Protein AF-A0A968F7U1-F1 (afdb_monomer_lite)

Sequence (68 aa):
GRCARILASIMALQAGLPVLDFSILSGPKKADYFAAVQAGMDRDYELMEALFAEIIENSIQASSKQDE

pLDDT: mean 86.94, std 9.84, range [46.19, 95.62]

Radius of gyration: 12.6 Å; chains: 1; bounding box: 29×21×41 Å

Structure (mmCIF, N/CA/C/O backbone):
data_AF-A0A968F7U1-F1
#
_entry.id   AF-A0A968F7U1-F1
#
loop_
_atom_site.group_PDB
_atom_site.id
_atom_site.type_symbol
_atom_site.label_atom_id
_atom_site.label_alt_id
_atom_site.label_comp_id
_atom_site.label_asym_id
_atom_site.label_entity_id
_atom_site.label_seq_id
_atom_site.pdbx_PDB_ins_code
_atom_site.Cartn_x
_atom_site.Cartn_y
_atom_site.Cartn_z
_atom_site.occupancy
_atom_site.B_iso_or_equiv
_atom_site.auth_seq_id
_atom_site.auth_comp_id
_atom_site.auth_asym_id
_atom_site.auth_atom_id
_atom_site.pdbx_PDB_model_num
ATOM 1 N N . GLY A 1 1 ? 4.513 7.300 -3.703 1.00 80.75 1 GLY A N 1
ATOM 2 C CA . GLY A 1 1 ? 4.602 8.776 -3.531 1.00 80.75 1 GLY A CA 1
ATOM 3 C C . GLY A 1 1 ? 3.647 9.272 -2.447 1.00 80.75 1 GLY A C 1
ATOM 4 O O . GLY A 1 1 ? 2.753 8.525 -2.080 1.00 80.75 1 GLY A O 1
ATOM 5 N N . ARG A 1 2 ? 3.813 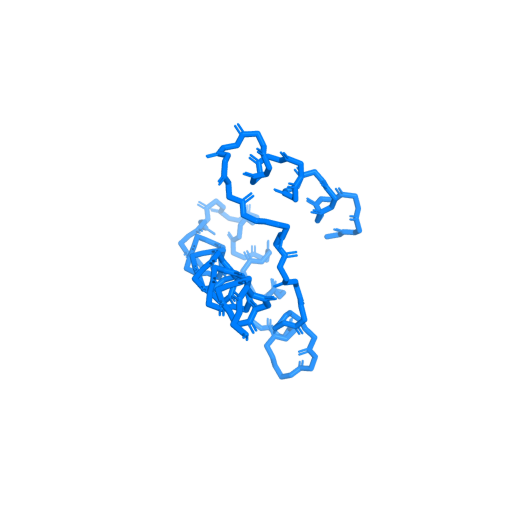10.503 -1.926 1.00 86.06 2 ARG A N 1
ATOM 6 C CA . ARG A 1 2 ? 2.981 11.051 -0.822 1.00 86.06 2 ARG A CA 1
ATOM 7 C C . ARG A 1 2 ? 1.481 11.091 -1.155 1.00 86.06 2 ARG A C 1
ATOM 9 O O . ARG A 1 2 ? 0.697 10.543 -0.393 1.00 86.06 2 ARG A O 1
ATOM 16 N N . CYS A 1 3 ? 1.100 11.635 -2.314 1.00 92.56 3 CYS A N 1
ATOM 17 C CA . CYS A 1 3 ? -0.307 11.694 -2.737 1.00 92.56 3 CYS A CA 1
ATOM 18 C C . CYS A 1 3 ? -0.931 10.303 -2.914 1.00 92.56 3 CYS A C 1
ATOM 20 O O . CYS A 1 3 ? -2.066 10.090 -2.511 1.00 92.56 3 CYS A O 1
ATOM 22 N N . ALA A 1 4 ? -0.172 9.346 -3.456 1.00 90.19 4 ALA A N 1
ATOM 23 C CA . ALA A 1 4 ? -0.647 7.974 -3.633 1.00 90.19 4 ALA A CA 1
ATOM 24 C C . ALA A 1 4 ? -0.996 7.299 -2.295 1.00 90.19 4 ALA A C 1
ATOM 26 O O . ALA A 1 4 ? -1.986 6.586 -2.218 1.00 90.19 4 ALA A O 1
ATOM 27 N N . ARG A 1 5 ? -0.223 7.564 -1.230 1.00 90.44 5 ARG A N 1
ATOM 28 C CA . ARG A 1 5 ? -0.527 7.038 0.112 1.00 90.44 5 ARG A CA 1
ATOM 29 C C . ARG A 1 5 ? -1.799 7.646 0.689 1.00 90.44 5 ARG A C 1
ATOM 31 O O . ARG A 1 5 ? -2.618 6.909 1.208 1.00 90.44 5 ARG A O 1
ATOM 38 N N . ILE A 1 6 ? -1.986 8.960 0.535 1.00 93.38 6 ILE A N 1
ATOM 39 C CA . ILE A 1 6 ? -3.221 9.635 0.966 1.00 93.38 6 ILE A CA 1
ATOM 40 C C . ILE A 1 6 ? -4.428 9.046 0.231 1.00 93.38 6 ILE A C 1
ATOM 42 O O . ILE A 1 6 ? -5.421 8.705 0.863 1.00 93.38 6 ILE A O 1
ATOM 46 N N . LEU A 1 7 ? -4.327 8.883 -1.091 1.00 95.12 7 LEU A N 1
ATOM 47 C CA . LEU A 1 7 ? -5.391 8.278 -1.887 1.00 95.12 7 LEU A CA 1
ATOM 48 C C . LEU A 1 7 ? -5.704 6.852 -1.417 1.00 95.12 7 LEU A C 1
ATOM 50 O O . LEU A 1 7 ? -6.866 6.530 -1.201 1.00 95.12 7 LEU A O 1
ATOM 54 N N . ALA A 1 8 ? -4.680 6.027 -1.195 1.00 93.44 8 ALA A N 1
ATOM 55 C CA . ALA A 1 8 ? -4.857 4.667 -0.700 1.00 93.44 8 ALA A CA 1
ATOM 56 C C . ALA A 1 8 ? -5.502 4.624 0.697 1.00 93.44 8 ALA A C 1
ATOM 58 O O . ALA A 1 8 ? -6.390 3.809 0.927 1.00 93.44 8 ALA A O 1
ATOM 59 N N . SER A 1 9 ? -5.127 5.528 1.609 1.00 93.00 9 SER A N 1
ATOM 60 C CA . SER A 1 9 ? -5.794 5.657 2.912 1.00 93.00 9 SER A CA 1
ATOM 61 C C . SER A 1 9 ? -7.268 6.035 2.768 1.00 93.00 9 SER A C 1
ATOM 63 O O . SER A 1 9 ? -8.102 5.498 3.487 1.00 93.00 9 SER A O 1
ATOM 65 N N . ILE A 1 10 ? -7.611 6.927 1.833 1.00 95.56 10 ILE A N 1
ATOM 66 C CA . ILE A 1 10 ? -9.011 7.288 1.566 1.00 95.56 10 ILE A CA 1
ATOM 67 C C . ILE A 1 10 ? -9.783 6.081 1.021 1.00 95.56 10 ILE A C 1
ATOM 69 O O . ILE A 1 10 ? -10.890 5.821 1.480 1.00 95.56 10 ILE A O 1
ATOM 73 N N . MET A 1 11 ? -9.203 5.326 0.085 1.00 95.62 11 MET A N 1
ATOM 74 C CA . MET A 1 11 ? -9.824 4.110 -0.453 1.00 95.62 11 MET A CA 1
ATOM 75 C C . MET A 1 11 ? -10.055 3.057 0.638 1.00 95.62 11 MET A C 1
ATOM 77 O O . MET A 1 11 ? -11.118 2.445 0.674 1.00 95.62 11 MET A O 1
ATOM 81 N N . ALA A 1 12 ? -9.098 2.881 1.553 1.00 94.31 12 ALA A N 1
ATOM 82 C CA . ALA A 1 12 ? -9.247 1.984 2.695 1.00 94.31 12 ALA A CA 1
ATOM 83 C C . ALA A 1 12 ? -10.411 2.412 3.602 1.00 94.31 12 ALA A C 1
ATOM 85 O O . ALA A 1 12 ? -11.289 1.602 3.893 1.00 94.31 12 ALA A O 1
ATOM 86 N N . LEU A 1 13 ? -10.487 3.699 3.956 1.00 93.94 13 LEU A N 1
ATOM 87 C CA . LEU A 1 13 ? -11.596 4.241 4.749 1.00 93.94 13 LEU A CA 1
ATOM 88 C C . LEU A 1 13 ? -12.951 4.066 4.050 1.00 93.94 13 LEU A C 1
ATOM 90 O O . LEU A 1 13 ? -13.936 3.704 4.688 1.00 93.94 13 LEU A O 1
ATOM 94 N N . GLN A 1 14 ? -13.009 4.281 2.733 1.00 95.56 14 GLN A N 1
ATOM 95 C CA . GLN A 1 14 ? -14.219 4.048 1.934 1.00 95.56 14 GLN A CA 1
ATOM 96 C C . GLN A 1 14 ? -14.635 2.571 1.909 1.00 95.56 14 GLN A C 1
ATOM 98 O O . GLN A 1 14 ? -15.822 2.279 1.794 1.00 95.56 14 GLN A O 1
ATOM 103 N N . ALA A 1 15 ? -13.679 1.652 2.047 1.00 94.25 15 ALA A N 1
ATOM 104 C CA . ALA A 1 15 ? -13.918 0.216 2.150 1.00 94.25 15 ALA A CA 1
ATOM 105 C C . ALA A 1 15 ? -14.253 -0.255 3.581 1.00 94.25 15 ALA A C 1
ATOM 107 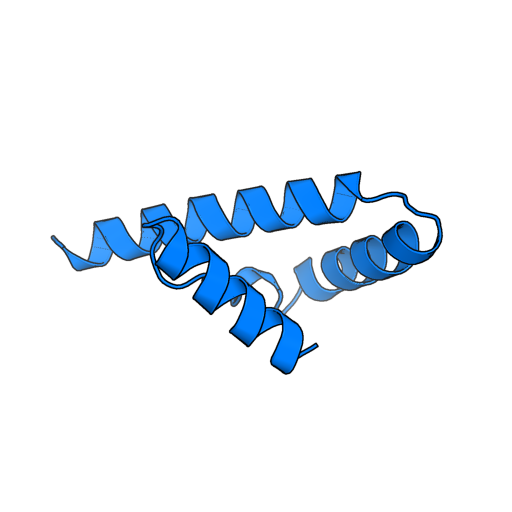O O . ALA A 1 15 ? -14.447 -1.450 3.792 1.00 94.25 15 ALA A O 1
ATOM 108 N N . GLY A 1 16 ? -14.322 0.652 4.565 1.00 92.19 16 GLY A N 1
ATOM 109 C CA . GLY A 1 16 ? -14.562 0.310 5.971 1.00 92.19 16 GLY A CA 1
ATOM 110 C C . GLY A 1 16 ? -13.333 -0.237 6.705 1.00 92.19 16 GLY A C 1
ATOM 111 O O . GLY A 1 16 ? -13.471 -0.789 7.793 1.00 92.19 16 GLY A O 1
ATOM 112 N N . LEU A 1 17 ? -12.139 -0.094 6.124 1.00 93.06 17 LEU A N 1
ATOM 113 C CA . LEU A 1 17 ? -10.870 -0.434 6.763 1.00 93.06 17 LEU A CA 1
ATOM 114 C C . LEU A 1 17 ? -10.346 0.752 7.594 1.00 93.06 17 LEU A C 1
ATOM 116 O O . LEU A 1 17 ? -10.677 1.906 7.296 1.00 93.06 17 LEU A O 1
ATOM 120 N N . PRO A 1 18 ? -9.499 0.504 8.611 1.00 91.94 18 PRO A N 1
ATOM 121 C CA . PRO A 1 18 ? -8.832 1.575 9.341 1.00 91.94 18 PRO A CA 1
ATOM 122 C C . PRO A 1 18 ? -7.858 2.351 8.442 1.00 91.94 18 PRO A C 1
ATOM 124 O O . PRO A 1 18 ? -7.512 1.936 7.331 1.00 91.94 18 PRO A O 1
ATOM 127 N N . VAL A 1 19 ? -7.386 3.498 8.936 1.00 91.75 19 VAL A N 1
ATOM 128 C CA . VAL A 1 19 ? -6.348 4.277 8.249 1.00 91.75 19 VAL A CA 1
ATOM 129 C C . VAL A 1 19 ? -5.104 3.406 8.066 1.00 91.75 19 VAL A C 1
ATOM 131 O O . VAL A 1 19 ? -4.553 2.902 9.039 1.00 91.75 19 VAL A O 1
ATOM 134 N N . LEU A 1 20 ? -4.659 3.257 6.815 1.00 91.75 20 LEU A N 1
ATOM 135 C CA . LEU A 1 20 ? -3.485 2.447 6.494 1.00 91.75 20 LEU A CA 1
ATOM 136 C C . LEU A 1 20 ? -2.212 3.006 7.140 1.00 91.75 20 LEU A C 1
ATOM 138 O O . LEU A 1 20 ? -1.867 4.176 6.934 1.00 91.75 20 LEU A O 1
ATOM 142 N N . ASP A 1 21 ? -1.483 2.143 7.844 1.00 88.88 21 ASP A N 1
ATOM 143 C CA . ASP A 1 21 ? -0.172 2.428 8.404 1.00 88.88 21 ASP A CA 1
ATOM 144 C C . ASP A 1 21 ? 0.945 2.071 7.413 1.00 88.88 21 ASP A C 1
ATOM 146 O O . ASP A 1 21 ? 1.263 0.913 7.143 1.00 88.88 21 ASP A O 1
ATOM 150 N N . PHE A 1 22 ? 1.592 3.107 6.884 1.00 87.69 22 PHE A N 1
ATOM 151 C CA . PHE A 1 22 ? 2.728 2.971 5.976 1.00 87.69 22 PHE A CA 1
ATOM 152 C C . PHE A 1 22 ? 4.083 2.987 6.692 1.00 87.69 22 PHE A C 1
ATOM 154 O O . PHE A 1 22 ? 5.113 3.095 6.019 1.00 87.69 22 PHE A O 1
ATOM 161 N N . SER A 1 23 ? 4.116 2.912 8.025 1.00 83.44 23 SER A N 1
ATOM 162 C CA . SER A 1 23 ? 5.351 2.852 8.812 1.00 83.44 23 SER A CA 1
ATOM 163 C C . SER A 1 23 ? 6.265 1.716 8.342 1.00 83.44 23 SER A C 1
ATOM 165 O O . SER A 1 23 ? 7.476 1.918 8.223 1.00 83.44 23 SER A O 1
ATOM 167 N N . ILE A 1 24 ? 5.689 0.582 7.925 1.00 78.50 24 ILE A N 1
ATOM 168 C CA . ILE A 1 24 ? 6.435 -0.568 7.400 1.00 78.50 24 ILE A CA 1
ATOM 169 C C . ILE A 1 24 ? 7.178 -0.263 6.098 1.00 78.50 24 ILE A C 1
ATOM 171 O O . ILE A 1 24 ? 8.147 -0.935 5.785 1.00 78.50 24 ILE A O 1
ATOM 175 N N . LEU A 1 25 ? 6.774 0.763 5.339 1.00 79.38 25 LEU A N 1
ATOM 176 C CA . LEU A 1 25 ? 7.477 1.180 4.119 1.00 79.38 25 LEU A CA 1
ATOM 177 C C . LEU A 1 25 ? 8.717 2.038 4.399 1.00 79.38 25 LEU A C 1
ATOM 179 O O . LEU A 1 25 ? 9.392 2.492 3.468 1.00 79.38 25 LEU A O 1
ATOM 183 N N . SER A 1 26 ? 8.999 2.317 5.671 1.00 73.75 26 SER A N 1
ATOM 184 C CA . SER A 1 26 ? 10.198 3.017 6.110 1.00 73.75 26 SER A CA 1
ATOM 185 C C . SER A 1 26 ? 11.269 2.029 6.594 1.00 73.75 26 SER A C 1
ATOM 187 O O . SER A 1 26 ? 10.975 0.921 7.029 1.00 73.75 26 SER A O 1
ATOM 189 N N . GLY A 1 27 ? 12.544 2.408 6.471 1.00 75.44 27 GLY A N 1
ATOM 190 C CA . GLY A 1 27 ? 13.661 1.560 6.900 1.00 75.44 27 GLY A CA 1
ATOM 191 C C . GLY A 1 27 ? 13.938 0.372 5.957 1.00 75.44 27 GLY A C 1
ATOM 192 O O . GLY A 1 27 ? 14.038 0.594 4.748 1.00 75.44 27 GLY A O 1
ATOM 193 N N . PRO A 1 28 ? 14.124 -0.863 6.465 1.00 72.75 28 PRO A N 1
ATOM 194 C CA . PRO A 1 28 ? 14.634 -1.997 5.684 1.00 72.75 28 PRO A CA 1
ATOM 195 C C . PRO A 1 28 ? 13.727 -2.398 4.507 1.00 72.75 28 PRO A C 1
ATOM 197 O O . PRO A 1 28 ? 14.232 -2.686 3.427 1.00 72.75 28 PRO A O 1
ATOM 200 N N . LYS A 1 29 ? 12.401 -2.296 4.660 1.00 75.19 29 LYS A N 1
ATOM 201 C CA . LYS A 1 29 ? 11.407 -2.604 3.610 1.00 75.19 29 LYS A CA 1
ATOM 202 C C . LYS A 1 29 ? 11.210 -1.495 2.570 1.00 75.19 29 LYS A C 1
ATOM 204 O O . LYS A 1 29 ? 10.424 -1.623 1.631 1.00 75.19 29 LYS A O 1
ATOM 209 N N . LYS A 1 30 ? 11.949 -0.388 2.688 1.00 82.75 30 LYS A N 1
ATOM 210 C CA . LYS A 1 30 ? 11.961 0.671 1.670 1.00 82.75 30 LYS A CA 1
ATOM 211 C C . LYS A 1 30 ? 12.506 0.152 0.335 1.00 82.75 30 LYS A C 1
ATOM 213 O O . LYS A 1 30 ? 12.046 0.605 -0.709 1.00 82.75 30 LYS A O 1
ATOM 218 N N . ALA A 1 31 ? 13.473 -0.768 0.372 1.00 84.75 31 ALA A N 1
ATOM 219 C CA . ALA A 1 31 ? 14.020 -1.404 -0.825 1.00 84.75 31 ALA A CA 1
ATOM 220 C C . ALA A 1 31 ? 12.948 -2.234 -1.549 1.00 84.75 31 ALA A C 1
ATOM 222 O O . ALA A 1 31 ? 12.749 -2.044 -2.747 1.00 84.75 31 ALA A O 1
ATOM 223 N N . ASP A 1 32 ? 12.192 -3.040 -0.803 1.00 84.81 32 ASP A N 1
ATOM 224 C CA . ASP A 1 32 ? 11.107 -3.877 -1.330 1.00 84.81 32 ASP A CA 1
ATOM 225 C C . ASP A 1 32 ? 10.003 -3.029 -1.970 1.00 84.81 32 ASP A C 1
ATOM 227 O O . ASP A 1 32 ? 9.535 -3.328 -3.066 1.00 84.81 32 ASP A O 1
ATOM 231 N N . TYR A 1 33 ? 9.654 -1.897 -1.350 1.00 87.06 33 TYR A N 1
ATOM 232 C CA . TYR A 1 33 ? 8.723 -0.939 -1.945 1.00 87.06 33 TYR A CA 1
ATOM 233 C C . TYR A 1 33 ? 9.219 -0.395 -3.290 1.00 87.06 33 TYR A C 1
ATOM 235 O O . TYR A 1 33 ? 8.437 -0.271 -4.230 1.00 87.06 33 TYR A O 1
ATOM 243 N N . PHE A 1 34 ? 10.508 -0.058 -3.410 1.00 87.81 34 PHE A N 1
ATOM 244 C CA . PHE A 1 34 ? 11.052 0.409 -4.687 1.00 87.81 34 PHE A CA 1
ATOM 245 C C . PHE A 1 34 ? 11.094 -0.694 -5.742 1.00 87.81 34 PHE A C 1
ATOM 247 O O . PHE A 1 34 ? 10.770 -0.410 -6.893 1.00 87.81 34 PHE A O 1
ATOM 254 N N . ALA A 1 35 ? 11.438 -1.924 -5.356 1.00 89.06 35 ALA A N 1
ATOM 255 C CA . ALA A 1 35 ? 11.394 -3.077 -6.248 1.00 89.06 35 ALA A CA 1
ATOM 256 C C . ALA A 1 35 ? 9.968 -3.323 -6.764 1.00 89.06 35 ALA A C 1
ATOM 258 O O . ALA A 1 35 ? 9.772 -3.450 -7.968 1.00 89.06 35 ALA A O 1
ATOM 259 N N . ALA A 1 36 ? 8.961 -3.261 -5.887 1.00 89.50 36 ALA A N 1
ATOM 260 C CA . ALA A 1 36 ? 7.556 -3.378 -6.272 1.00 89.50 36 ALA A CA 1
ATOM 261 C C . ALA A 1 36 ? 7.108 -2.251 -7.221 1.00 89.50 36 ALA A C 1
ATOM 263 O O . ALA A 1 36 ? 6.365 -2.489 -8.169 1.00 89.50 36 ALA A O 1
ATOM 264 N N . VAL A 1 37 ? 7.568 -1.011 -7.002 1.00 89.25 37 VAL A N 1
ATOM 265 C CA . VAL A 1 37 ? 7.285 0.110 -7.917 1.00 89.25 37 VAL A CA 1
ATOM 266 C C . VAL A 1 37 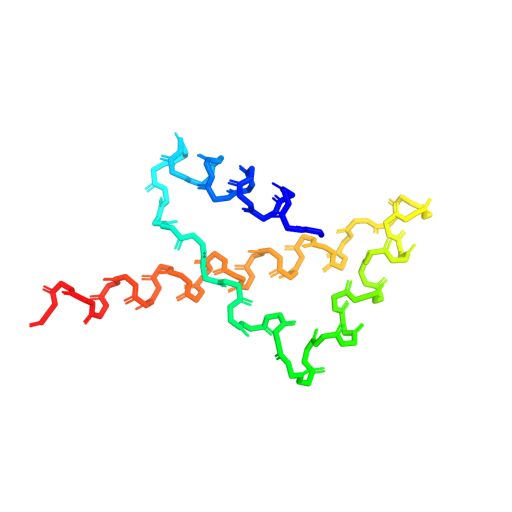? 7.925 -0.111 -9.290 1.00 89.25 37 VAL A C 1
ATOM 268 O O . VAL A 1 37 ? 7.294 0.201 -10.297 1.00 89.25 37 VAL A O 1
ATOM 271 N N . GLN A 1 38 ? 9.157 -0.626 -9.337 1.00 91.25 38 GLN A N 1
ATOM 272 C CA . GLN A 1 38 ? 9.855 -0.920 -10.592 1.00 91.25 38 GLN A CA 1
ATOM 273 C C . GLN A 1 38 ? 9.181 -2.062 -11.355 1.00 91.25 38 GLN A C 1
ATOM 275 O O . GLN A 1 38 ? 8.870 -1.880 -12.525 1.00 91.25 38 GLN A O 1
ATOM 280 N N . ALA A 1 39 ? 8.866 -3.174 -10.688 1.00 91.69 39 ALA A N 1
ATOM 281 C CA . ALA A 1 39 ? 8.139 -4.297 -11.286 1.00 91.69 39 ALA A CA 1
ATOM 282 C C . ALA A 1 39 ? 6.770 -3.865 -11.846 1.00 91.69 39 ALA A C 1
ATOM 284 O O . ALA A 1 39 ? 6.389 -4.237 -12.956 1.00 91.69 39 ALA A O 1
ATOM 285 N N . GLY A 1 40 ? 6.084 -2.952 -11.151 1.00 88.88 40 GLY A N 1
ATOM 286 C CA . GLY A 1 40 ? 4.830 -2.375 -11.631 1.00 88.88 40 GLY A CA 1
ATOM 287 C C . GLY A 1 40 ? 4.952 -1.591 -12.945 1.00 88.88 40 GLY A C 1
ATOM 288 O O . GLY A 1 40 ? 3.953 -1.452 -13.655 1.00 88.88 40 GLY A O 1
ATOM 289 N N . MET A 1 41 ? 6.146 -1.101 -13.313 1.00 90.44 41 MET A N 1
ATOM 290 C CA . MET A 1 41 ? 6.378 -0.488 -14.632 1.00 90.44 41 MET A CA 1
ATOM 291 C C . MET A 1 41 ? 6.294 -1.519 -15.764 1.00 90.44 41 MET A C 1
ATOM 293 O O . MET A 1 41 ? 5.819 -1.187 -16.850 1.00 90.44 41 MET A O 1
ATOM 297 N N . ASP A 1 42 ? 6.661 -2.767 -15.475 1.00 94.31 42 ASP A N 1
ATOM 298 C CA . ASP A 1 42 ? 6.550 -3.917 -16.375 1.00 94.31 42 ASP A CA 1
ATOM 299 C C . ASP A 1 42 ? 5.182 -4.619 -16.269 1.00 94.31 42 ASP A C 1
ATOM 301 O O . ASP A 1 42 ? 4.960 -5.655 -16.894 1.00 94.31 42 ASP A O 1
ATOM 305 N N . ARG A 1 43 ? 4.229 -4.012 -15.539 1.00 91.69 43 ARG A N 1
ATOM 306 C CA . ARG A 1 43 ? 2.885 -4.543 -15.227 1.00 91.69 43 ARG A CA 1
ATOM 307 C C . ARG A 1 43 ? 2.889 -5.776 -14.326 1.00 91.69 43 ARG A C 1
ATOM 309 O O . ARG A 1 43 ? 1.880 -6.473 -14.251 1.00 91.69 43 ARG A O 1
ATOM 316 N N . ASP A 1 44 ? 3.990 -6.015 -13.628 1.00 92.50 44 ASP A N 1
ATOM 317 C CA . ASP A 1 44 ? 4.042 -6.990 -12.551 1.00 92.50 44 ASP A CA 1
ATOM 318 C C . ASP A 1 44 ? 3.593 -6.317 -11.246 1.00 92.50 44 ASP A C 1
ATOM 320 O O . ASP A 1 44 ? 4.313 -5.526 -10.630 1.00 92.50 44 ASP A O 1
ATOM 324 N N . TYR A 1 45 ? 2.343 -6.583 -10.867 1.00 91.81 45 TYR A N 1
ATOM 325 C CA . TYR A 1 45 ? 1.713 -6.005 -9.681 1.00 91.81 45 TYR A CA 1
ATOM 326 C C . TYR A 1 45 ? 1.751 -6.933 -8.464 1.00 91.81 45 TYR A C 1
ATOM 328 O O . TYR A 1 45 ? 1.386 -6.483 -7.378 1.00 91.81 45 TYR A O 1
ATOM 336 N N . GLU A 1 46 ? 2.238 -8.173 -8.592 1.00 93.62 46 GLU A N 1
ATOM 337 C CA . GLU A 1 46 ? 2.191 -9.170 -7.511 1.00 93.62 46 GLU A CA 1
ATOM 338 C C . GLU A 1 46 ? 2.946 -8.683 -6.267 1.00 93.62 46 GLU A C 1
ATOM 340 O O . GLU A 1 46 ? 2.458 -8.782 -5.138 1.00 93.62 46 GLU A O 1
ATOM 345 N N . LEU A 1 47 ? 4.107 -8.055 -6.475 1.00 89.75 47 LEU A N 1
ATOM 346 C CA . LEU A 1 47 ? 4.902 -7.469 -5.394 1.00 89.75 47 LEU A CA 1
ATOM 347 C C . LEU A 1 47 ? 4.171 -6.322 -4.685 1.00 89.75 47 LEU A C 1
ATOM 349 O O . LEU A 1 47 ? 4.292 -6.157 -3.471 1.00 89.75 47 LEU A O 1
ATOM 353 N N . MET A 1 48 ? 3.419 -5.515 -5.437 1.00 90.56 48 MET A N 1
ATOM 354 C CA . MET A 1 48 ? 2.658 -4.400 -4.876 1.00 90.56 48 MET A CA 1
ATOM 355 C C . MET A 1 48 ? 1.446 -4.909 -4.091 1.00 90.56 48 MET A C 1
ATOM 357 O O . MET A 1 48 ? 1.161 -4.389 -3.014 1.00 90.56 48 MET A O 1
ATOM 361 N N . GLU A 1 49 ? 0.759 -5.932 -4.598 1.00 92.94 49 GLU A N 1
ATOM 362 C CA . GLU A 1 49 ? -0.385 -6.562 -3.934 1.00 92.94 49 GLU A CA 1
ATOM 363 C C . GLU A 1 49 ? 0.016 -7.204 -2.607 1.00 92.94 49 GLU A C 1
ATOM 365 O O . GLU A 1 49 ? -0.601 -6.913 -1.581 1.00 92.94 49 GLU A O 1
ATOM 370 N N . ALA A 1 50 ? 1.092 -7.998 -2.599 1.00 92.19 50 ALA A N 1
ATOM 371 C CA . ALA A 1 50 ? 1.610 -8.620 -1.382 1.00 92.19 50 ALA A CA 1
ATOM 372 C C . ALA A 1 50 ? 1.974 -7.570 -0.320 1.00 92.19 50 ALA A C 1
ATOM 374 O O . ALA A 1 50 ? 1.639 -7.709 0.858 1.00 92.19 50 ALA A O 1
ATOM 375 N N . LEU A 1 51 ? 2.605 -6.478 -0.753 1.00 90.56 51 LEU A N 1
ATOM 37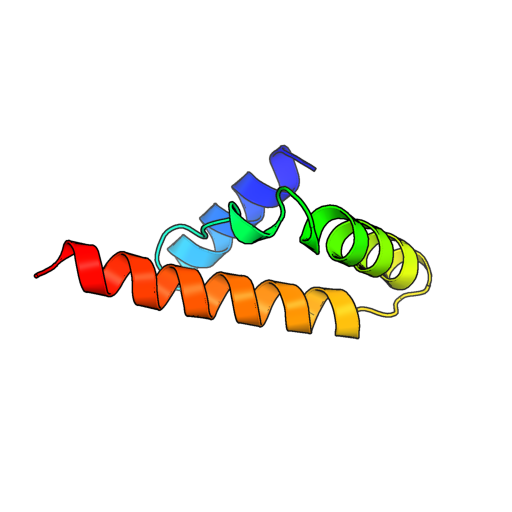6 C CA . LEU A 1 51 ? 2.986 -5.379 0.122 1.00 90.56 51 LEU A CA 1
ATOM 377 C C . LEU A 1 51 ? 1.758 -4.653 0.698 1.00 90.56 51 LEU A C 1
ATOM 379 O O . LEU A 1 51 ? 1.741 -4.315 1.881 1.00 90.56 51 LEU A O 1
ATOM 383 N N . PHE A 1 52 ? 0.719 -4.418 -0.107 1.00 91.12 52 PHE A N 1
ATOM 384 C CA . PHE A 1 52 ? -0.518 -3.790 0.366 1.00 91.12 52 PHE A CA 1
ATOM 385 C C . PHE A 1 52 ? -1.333 -4.699 1.286 1.00 91.12 52 PHE A C 1
ATOM 387 O O . PHE A 1 52 ? -1.903 -4.200 2.256 1.00 91.12 52 PHE A O 1
ATOM 394 N N . ALA A 1 53 ? -1.356 -6.009 1.036 1.00 92.50 53 ALA A N 1
ATOM 395 C CA . ALA A 1 53 ? -1.987 -6.975 1.930 1.00 92.50 53 ALA A CA 1
ATOM 396 C C . ALA A 1 53 ? -1.352 -6.930 3.328 1.00 92.50 53 ALA A C 1
ATOM 398 O O . ALA A 1 53 ? -2.062 -6.857 4.329 1.00 92.50 53 ALA A O 1
ATOM 399 N N . GLU A 1 54 ? -0.019 -6.867 3.398 1.00 91.81 54 GLU A N 1
ATOM 400 C CA . GLU A 1 54 ? 0.700 -6.738 4.667 1.00 91.81 54 GLU A CA 1
ATOM 401 C C . GLU A 1 54 ? 0.410 -5.403 5.377 1.00 91.81 54 GLU A C 1
ATOM 403 O O . GLU A 1 54 ? 0.232 -5.372 6.595 1.00 91.81 54 GLU A O 1
ATOM 408 N N . ILE A 1 55 ? 0.333 -4.293 4.631 1.00 91.56 55 ILE A N 1
ATOM 409 C CA . ILE A 1 55 ? -0.056 -2.989 5.194 1.00 91.56 55 ILE A CA 1
ATOM 410 C C . ILE A 1 55 ? -1.447 -3.075 5.821 1.00 91.56 55 ILE A C 1
ATOM 412 O O . ILE A 1 55 ? -1.633 -2.615 6.946 1.00 91.56 55 ILE A O 1
ATOM 416 N N . ILE A 1 56 ? -2.420 -3.637 5.101 1.00 92.38 56 ILE A N 1
ATOM 417 C CA . ILE A 1 56 ? -3.806 -3.735 5.569 1.00 92.38 56 ILE A CA 1
ATOM 418 C C . ILE A 1 56 ? -3.872 -4.579 6.842 1.00 92.38 56 ILE A C 1
ATOM 420 O O . ILE A 1 56 ? -4.420 -4.112 7.837 1.00 92.38 56 ILE A O 1
ATOM 424 N N . GLU A 1 57 ? -3.256 -5.761 6.841 1.00 91.94 57 GLU A N 1
ATOM 425 C CA . GLU A 1 57 ? -3.227 -6.665 7.996 1.00 91.94 57 GLU A CA 1
ATOM 426 C C . GLU A 1 57 ? -2.632 -5.981 9.236 1.00 91.94 57 GLU A C 1
ATOM 428 O O . GLU A 1 57 ? -3.256 -5.941 10.298 1.00 91.94 57 GLU A O 1
ATOM 433 N N . ASN A 1 58 ? -1.465 -5.345 9.092 1.00 90.44 58 ASN A N 1
ATOM 434 C CA . ASN A 1 58 ? -0.830 -4.619 10.192 1.00 90.44 58 ASN A CA 1
ATOM 435 C C . ASN A 1 58 ? -1.681 -3.440 10.682 1.00 90.44 58 ASN A C 1
ATOM 437 O O . ASN A 1 58 ? -1.733 -3.176 11.882 1.00 90.44 58 ASN A O 1
ATOM 441 N N . SER A 1 59 ? -2.366 -2.742 9.773 1.00 90.69 59 SER A N 1
ATOM 442 C CA . SER A 1 59 ? -3.234 -1.610 10.121 1.00 90.69 59 SER A CA 1
ATOM 443 C C . SER A 1 59 ? -4.464 -2.063 10.906 1.00 90.69 59 SER A C 1
ATOM 445 O O . SER A 1 59 ? -4.857 -1.401 11.864 1.00 90.69 59 SER A O 1
ATOM 447 N N . ILE A 1 60 ? -5.048 -3.209 10.540 1.00 91.19 60 ILE A N 1
ATOM 448 C CA . ILE A 1 60 ? -6.150 -3.834 11.283 1.00 91.19 60 ILE A CA 1
ATOM 449 C C . ILE A 1 60 ? -5.673 -4.200 12.690 1.00 91.19 60 ILE A C 1
ATOM 451 O O . ILE A 1 60 ? -6.280 -3.766 13.665 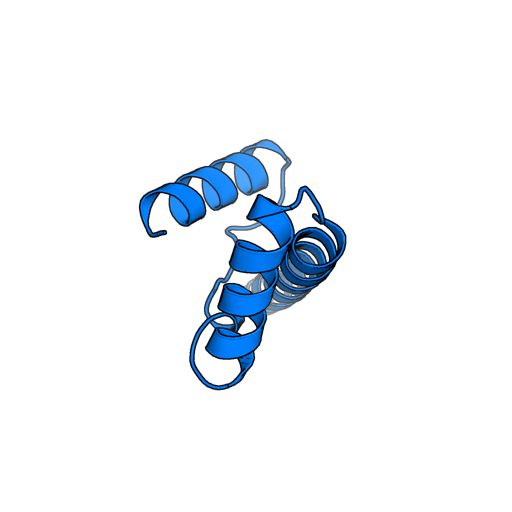1.00 91.19 60 ILE A O 1
ATOM 455 N N . GLN A 1 61 ? -4.545 -4.906 12.810 1.00 88.62 61 GLN A N 1
ATOM 456 C CA . GLN A 1 61 ? -3.993 -5.311 14.107 1.00 88.62 61 GLN A CA 1
ATOM 457 C C . GLN A 1 61 ? -3.620 -4.119 15.001 1.00 88.62 61 GLN A C 1
ATOM 459 O O . GLN A 1 61 ? -3.800 -4.175 16.219 1.00 88.62 61 GLN A O 1
ATOM 464 N N . ALA A 1 62 ? -3.092 -3.041 14.416 1.00 84.88 62 ALA A N 1
ATOM 465 C CA . ALA A 1 62 ? -2.765 -1.817 15.140 1.00 84.88 62 ALA A CA 1
ATOM 466 C C . ALA A 1 62 ? -4.023 -1.087 15.636 1.00 84.88 62 ALA A C 1
ATOM 468 O O . ALA A 1 62 ? -4.030 -0.607 16.768 1.00 84.88 62 ALA A O 1
ATOM 469 N N . SER A 1 63 ? -5.090 -1.055 14.829 1.00 83.25 63 SER A N 1
ATOM 470 C CA . SER A 1 63 ? -6.379 -0.470 15.213 1.00 83.25 63 SER A CA 1
ATOM 471 C C . SER A 1 63 ? -7.064 -1.273 16.319 1.00 83.25 63 SER A C 1
ATOM 473 O O . SER A 1 63 ? -7.574 -0.681 17.259 1.00 83.25 63 SER A O 1
ATOM 475 N N . SER A 1 64 ? -7.033 -2.611 16.264 1.00 74.88 64 SER A N 1
ATOM 476 C CA . SER A 1 64 ? -7.638 -3.458 17.305 1.00 74.88 64 SER A CA 1
ATOM 477 C C . SER A 1 64 ? -6.980 -3.287 18.677 1.00 74.88 64 SER A C 1
ATOM 479 O O . SER A 1 64 ? -7.643 -3.451 19.691 1.00 74.88 64 SER A O 1
ATOM 481 N N . LYS A 1 65 ? -5.689 -2.930 18.722 1.00 62.69 65 LYS A N 1
ATOM 482 C CA . LYS A 1 65 ? -4.967 -2.622 19.969 1.00 62.69 65 LYS A CA 1
ATOM 483 C C . LYS A 1 65 ? -5.265 -1.230 20.537 1.00 62.69 65 LYS A C 1
ATOM 485 O O . LYS A 1 65 ? -4.816 -0.941 21.638 1.00 62.69 65 LYS A O 1
ATOM 490 N N . GLN A 1 66 ? -5.934 -0.352 19.787 1.00 57.00 66 GLN A N 1
ATOM 491 C CA . GLN A 1 66 ? -6.331 0.977 20.269 1.00 57.00 66 GLN A CA 1
ATOM 492 C C . GLN A 1 66 ? -7.698 0.983 20.969 1.00 57.00 66 GLN A C 1
ATOM 494 O O . GLN A 1 66 ? -7.993 1.954 21.662 1.00 57.00 66 GLN A O 1
ATOM 499 N N . ASP A 1 67 ? -8.489 -0.083 20.814 1.00 53.44 67 ASP A N 1
ATOM 500 C CA . ASP A 1 67 ? -9.829 -0.231 21.401 1.00 53.44 67 ASP A CA 1
ATOM 501 C C . ASP A 1 67 ? -9.847 -1.056 22.715 1.00 53.44 67 ASP A C 1
ATOM 503 O O . ASP A 1 67 ? -10.925 -1.317 23.254 1.00 53.44 67 ASP A O 1
ATOM 507 N N . GLU A 1 68 ? -8.678 -1.453 23.242 1.00 46.19 68 GLU A N 1
ATOM 508 C CA . GLU A 1 68 ? -8.485 -2.196 24.511 1.00 46.19 68 GLU A CA 1
ATOM 509 C C . GLU A 1 68 ? -7.762 -1.336 25.563 1.00 46.19 68 GLU A C 1
ATOM 511 O O . GLU A 1 68 ? -8.220 -1.321 26.731 1.00 46.19 68 GLU A O 1
#

Foldseek 3Di:
DVVVLVVVQVVCVVVVAHRFDCVCCPDPCVVLVVVCVVVVVVVPNVSVVVVVVVRRVVSRVVVVVVVD

Secondary structure (DSSP, 8-state):
-HHHHHHHHHHHHHTTPPPP--GGGSGGGHHHHHHHHHHHHTT--HHHHHHHH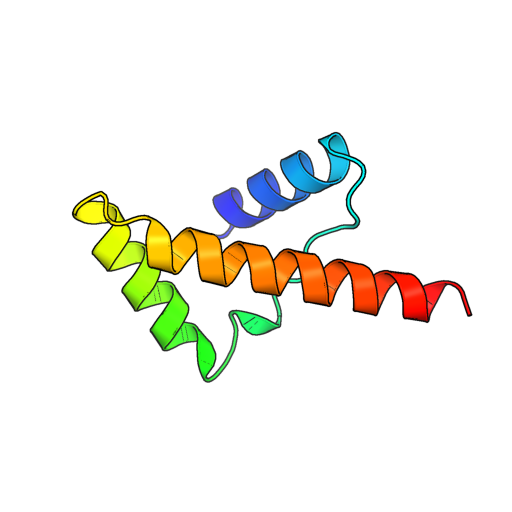HHHHHHHHHHHTT--